Protein AF-A0A948QUR1-F1 (afdb_monomer)

Nearest PDB structures (foldseek):
  4aju-assembly1_B  TM=6.251E-01  e=1.048E+00  Homo sapiens
  4afx-assembly1_B  TM=6.335E-01  e=1.446E+00  Homo sapiens
  5om6-assembly2_D  TM=6.032E-01  e=1.271E+00  Homo sapiens
  5om2-assembly1_B  TM=6.284E-01  e=1.542E+00  Homo sapiens
  6kga-assembly1_B  TM=5.912E-01  e=8.243E+00  Dromaius novaehollandiae

Sequence (97 aa):
GVIAVTTIWYNPATKAIVEFDIMFDTDWTWGDATIDTAKMDLQNIATHEFGHGVGLADVYDSACSAVTMYGYSDYGETQKKTLETPDITGLQKLYGN

pLDDT: mean 97.39, std 2.18, range [79.94, 98.81]

Secondary structure (DSSP, 8-state):
---EEEEEEE-TTT--EEEEEEEE-TTS-EE-TTT-TTSEEHHHHHHHHHHHHTTPPPB--GGGTTSTTBS---TT--GGGS--HHHHHHHHHHH--

Radius of gyration: 13.93 Å; Cα contacts (8 Å, |Δi|>4): 170; chains: 1; bounding box: 35×29×36 Å

Solvent-accessible surface area (backbone atoms only — not comparable to full-atom values): 5662 Å² total; per-residue (Å²): 136,76,65,61,51,55,50,74,43,58,43,86,89,81,66,44,72,78,48,61,50,78,47,72,47,79,92,56,55,71,41,57,19,91,81,39,46,87,10,38,17,50,58,22,52,49,47,26,39,50,38,42,59,73,72,48,70,73,42,83,57,75,92,42,66,60,34,26,43,29,76,71,86,56,63,36,45,58,61,23,63,46,82,32,72,70,50,51,53,52,49,35,72,75,76,50,132

Structure (mmCIF, N/CA/C/O backbone):
data_AF-A0A948QUR1-F1
#
_entry.id   AF-A0A948QUR1-F1
#
loop_
_atom_site.group_PDB
_atom_site.id
_atom_site.type_symbol
_atom_site.label_atom_id
_atom_site.label_alt_id
_atom_site.label_comp_id
_atom_site.label_asym_id
_atom_site.label_entity_id
_atom_site.label_seq_id
_atom_site.pdbx_PDB_ins_code
_atom_site.Cartn_x
_atom_site.Cartn_y
_atom_site.Cartn_z
_atom_site.occupancy
_atom_site.B_iso_or_equiv
_atom_site.auth_seq_id
_atom_site.auth_comp_id
_atom_site.auth_asym_id
_atom_site.auth_atom_id
_atom_site.pdbx_PDB_model_num
ATOM 1 N N . GLY A 1 1 ? -6.544 -3.779 -14.219 1.00 92.12 1 GLY A N 1
ATOM 2 C CA . GLY A 1 1 ? -6.908 -4.944 -13.392 1.00 92.12 1 GLY A CA 1
ATOM 3 C C . GLY A 1 1 ? -6.871 -4.533 -11.939 1.00 92.12 1 GLY A C 1
ATOM 4 O O . GLY A 1 1 ? -6.821 -3.337 -11.682 1.00 92.12 1 GLY A O 1
ATOM 5 N N . VAL A 1 2 ? -6.885 -5.496 -11.024 1.00 97.06 2 VAL A N 1
ATOM 6 C CA . VAL A 1 2 ? -6.602 -5.268 -9.599 1.00 97.06 2 VAL A CA 1
ATOM 7 C C . VAL A 1 2 ? -5.132 -5.622 -9.377 1.00 97.06 2 VAL A C 1
ATOM 9 O O . VAL A 1 2 ? -4.693 -6.642 -9.891 1.00 97.06 2 VAL A O 1
ATOM 12 N N . ILE A 1 3 ? -4.358 -4.763 -8.712 1.00 98.38 3 ILE A N 1
ATOM 13 C CA . ILE A 1 3 ? -2.908 -4.974 -8.525 1.00 98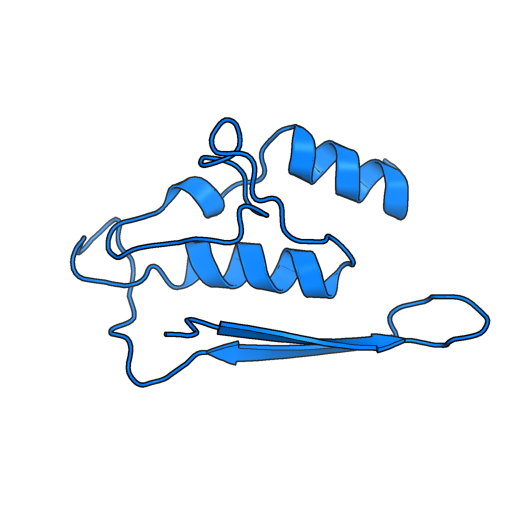.38 3 ILE A CA 1
ATOM 14 C C . ILE A 1 3 ? -2.653 -5.762 -7.233 1.00 98.38 3 ILE A C 1
ATOM 16 O O . ILE A 1 3 ? -1.923 -6.754 -7.226 1.00 98.38 3 ILE A O 1
ATOM 20 N N . ALA A 1 4 ? -3.288 -5.333 -6.147 1.00 98.56 4 ALA A N 1
ATOM 21 C CA . ALA A 1 4 ? -3.311 -6.006 -4.862 1.00 98.56 4 ALA A CA 1
ATOM 22 C C . ALA A 1 4 ? -4.629 -5.681 -4.136 1.00 98.56 4 ALA A C 1
ATOM 24 O O . ALA A 1 4 ? -5.408 -4.850 -4.607 1.00 98.56 4 ALA A O 1
ATOM 25 N N . VAL A 1 5 ? -4.917 -6.412 -3.058 1.00 98.31 5 VAL A N 1
ATOM 26 C CA . VAL A 1 5 ? -6.079 -6.185 -2.188 1.00 98.31 5 VAL A CA 1
ATOM 27 C C . VAL A 1 5 ? -5.711 -6.489 -0.745 1.00 98.31 5 VAL A C 1
ATOM 29 O O . VAL A 1 5 ? -5.208 -7.579 -0.455 1.00 98.31 5 VAL A O 1
ATOM 32 N N . THR A 1 6 ? -6.098 -5.596 0.160 1.00 98.69 6 THR A N 1
ATOM 33 C CA . THR A 1 6 ? -6.176 -5.876 1.596 1.00 98.69 6 THR A CA 1
ATOM 34 C C . THR A 1 6 ? -7.580 -6.282 2.033 1.00 98.69 6 THR A C 1
ATOM 36 O O . THR A 1 6 ? -8.559 -5.571 1.810 1.00 98.69 6 THR A O 1
ATOM 39 N N . THR A 1 7 ? -7.682 -7.411 2.736 1.00 98.44 7 THR A N 1
ATOM 40 C CA . THR A 1 7 ? -8.894 -7.812 3.465 1.00 98.44 7 THR A CA 1
ATOM 41 C C . THR A 1 7 ? -8.672 -7.612 4.956 1.00 98.44 7 THR A C 1
ATOM 43 O O . THR A 1 7 ? -7.643 -8.028 5.477 1.00 98.44 7 THR A O 1
ATOM 46 N N . ILE A 1 8 ? -9.633 -6.994 5.649 1.00 98.19 8 ILE A N 1
ATOM 47 C CA . ILE A 1 8 ? -9.571 -6.773 7.099 1.00 98.19 8 ILE A CA 1
ATOM 48 C C . ILE A 1 8 ? -10.667 -7.550 7.827 1.00 98.19 8 ILE A C 1
ATOM 50 O O . ILE A 1 8 ? -11.813 -7.621 7.374 1.00 98.19 8 ILE A O 1
ATOM 54 N N . TRP A 1 9 ? -10.339 -8.042 9.018 1.00 98.44 9 TRP A N 1
ATOM 55 C CA . TRP A 1 9 ? -11.300 -8.561 9.984 1.00 98.44 9 TRP A CA 1
ATOM 56 C C . TRP A 1 9 ? -11.278 -7.674 11.220 1.00 98.44 9 TRP A C 1
ATOM 58 O O . TRP A 1 9 ? -10.224 -7.319 11.748 1.00 98.44 9 TRP A O 1
ATOM 68 N N . TYR A 1 10 ? -12.461 -7.295 11.695 1.00 97.50 10 TYR A N 1
ATOM 69 C CA . TYR A 1 10 ? -12.597 -6.374 12.816 1.00 97.50 10 TYR A CA 1
ATOM 70 C C . TYR A 1 10 ? -13.744 -6.781 13.734 1.00 97.50 10 TYR A C 1
ATOM 72 O O . TYR A 1 10 ? -14.733 -7.382 13.311 1.00 97.50 10 TYR A O 1
ATOM 80 N N . ASN A 1 11 ? -13.631 -6.418 15.009 1.00 97.88 11 ASN A N 1
ATOM 81 C CA . ASN A 1 11 ? -14.714 -6.572 15.967 1.00 97.88 11 ASN A CA 1
ATOM 82 C C . ASN A 1 11 ? -15.796 -5.507 15.691 1.00 97.88 11 ASN A C 1
ATOM 84 O O . ASN A 1 11 ? -15.528 -4.313 15.857 1.00 97.88 11 ASN A O 1
ATOM 88 N N . PRO A 1 12 ? -17.040 -5.877 15.332 1.00 96.06 12 PRO A N 1
ATOM 89 C CA . PRO A 1 12 ? -18.053 -4.891 14.960 1.00 96.06 12 PRO A CA 1
ATOM 90 C C . PRO A 1 12 ? -18.503 -3.975 16.103 1.00 96.06 12 PRO A C 1
ATOM 92 O O . PRO A 1 12 ? -18.986 -2.875 15.821 1.00 96.06 12 PRO A O 1
ATOM 95 N N . ALA A 1 13 ? -18.357 -4.406 17.361 1.00 97.75 13 ALA A N 1
ATOM 96 C CA . ALA A 1 13 ? -18.747 -3.639 18.541 1.00 97.75 13 ALA A CA 1
ATOM 97 C C . ALA A 1 13 ? -17.689 -2.595 18.923 1.00 97.75 13 ALA A C 1
ATOM 99 O O . ALA A 1 13 ? -18.041 -1.452 19.200 1.00 97.75 13 ALA A O 1
ATOM 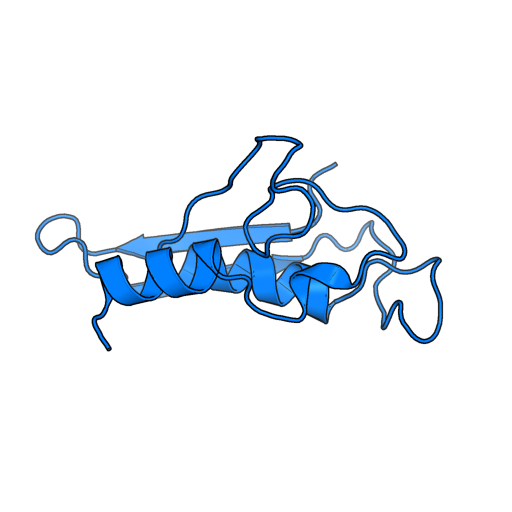100 N N . THR A 1 14 ? -16.404 -2.964 18.906 1.00 96.44 14 THR A N 1
ATOM 101 C CA . THR A 1 14 ? -15.304 -2.059 19.295 1.00 96.44 14 THR A CA 1
ATOM 102 C C . THR A 1 14 ? -14.662 -1.332 18.118 1.00 96.44 14 THR A C 1
ATOM 104 O O . THR A 1 14 ? -13.915 -0.385 18.332 1.00 96.44 14 THR A O 1
ATOM 107 N N . LYS A 1 15 ? -14.935 -1.775 16.884 1.00 93.81 15 LYS A N 1
ATOM 108 C CA . LYS A 1 15 ? -14.279 -1.335 15.638 1.00 93.81 15 LYS A CA 1
ATOM 109 C C . LYS A 1 15 ? -12.776 -1.621 15.573 1.00 93.81 15 LYS A C 1
ATOM 111 O O . LYS A 1 15 ? -12.118 -1.162 14.649 1.00 93.81 15 LYS A O 1
ATOM 116 N N . ALA A 1 16 ? -12.239 -2.407 16.505 1.00 95.94 16 ALA A N 1
ATOM 117 C CA . ALA A 1 16 ? -10.840 -2.806 16.477 1.00 95.94 16 ALA A CA 1
ATOM 118 C C . ALA A 1 16 ? -10.590 -3.792 15.329 1.00 95.94 16 ALA A C 1
ATOM 120 O O . ALA A 1 16 ? -11.255 -4.829 15.263 1.00 95.94 16 ALA A O 1
ATOM 121 N N . ILE A 1 17 ? -9.627 -3.473 14.464 1.00 97.56 17 ILE A N 1
ATOM 122 C CA . ILE A 1 17 ? -9.057 -4.417 13.498 1.00 97.56 17 ILE A CA 1
ATOM 123 C C . ILE A 1 17 ? -8.293 -5.478 14.295 1.00 97.56 17 ILE A C 1
ATOM 125 O O . ILE A 1 17 ? -7.512 -5.138 15.183 1.00 97.56 17 ILE A O 1
ATOM 129 N N . VAL A 1 18 ? -8.565 -6.752 14.022 1.00 97.81 18 VAL A N 1
ATOM 130 C CA . VAL A 1 18 ? -7.934 -7.889 14.715 1.00 97.81 18 VAL A CA 1
ATOM 131 C C . VAL A 1 18 ? -6.965 -8.650 13.818 1.00 97.81 18 VAL A C 1
ATOM 133 O O . VAL A 1 18 ? -6.070 -9.315 14.330 1.00 97.81 18 VAL A O 1
ATOM 136 N N . GLU A 1 19 ? -7.137 -8.537 12.503 1.00 97.94 19 GLU A N 1
ATOM 137 C CA . GLU A 1 19 ? -6.363 -9.245 11.488 1.00 97.94 19 GLU A CA 1
ATOM 138 C C . GLU A 1 19 ? -6.534 -8.546 10.135 1.00 97.94 19 GLU A C 1
ATOM 140 O O . GLU A 1 19 ? -7.584 -7.948 9.867 1.00 97.94 19 GLU A O 1
ATOM 145 N N . PHE A 1 20 ? -5.516 -8.638 9.283 1.00 98.44 20 PHE A N 1
ATOM 146 C CA . PHE A 1 20 ? -5.624 -8.309 7.870 1.00 98.44 20 PHE A CA 1
ATOM 147 C C . PHE A 1 20 ? -4.697 -9.201 7.043 1.00 98.44 20 PHE A C 1
ATOM 149 O O . PHE A 1 20 ? -3.621 -9.575 7.507 1.00 98.44 20 PHE A O 1
ATOM 156 N N . ASP A 1 21 ? -5.107 -9.461 5.807 1.00 98.69 21 ASP A N 1
ATOM 157 C CA . ASP A 1 21 ? -4.332 -10.175 4.796 1.00 98.69 21 ASP A CA 1
ATOM 158 C C . ASP A 1 21 ? -4.144 -9.276 3.578 1.00 98.69 21 ASP A C 1
ATOM 160 O O . ASP A 1 21 ? -5.063 -8.550 3.195 1.00 98.69 21 ASP A O 1
ATOM 164 N N . ILE A 1 22 ? -2.971 -9.367 2.948 1.00 98.69 22 ILE A N 1
ATOM 165 C CA . ILE A 1 22 ? -2.653 -8.680 1.693 1.00 98.69 22 ILE A CA 1
ATOM 166 C C . ILE A 1 22 ? -2.404 -9.732 0.616 1.00 98.69 22 ILE A C 1
ATOM 168 O O . ILE A 1 22 ? -1.563 -10.618 0.784 1.00 98.69 22 ILE A O 1
ATOM 172 N N . MET A 1 23 ? -3.110 -9.615 -0.506 1.00 98.50 23 MET A N 1
ATOM 173 C CA . MET A 1 23 ? -2.929 -10.470 -1.675 1.00 98.50 23 MET A CA 1
ATOM 174 C C . MET A 1 23 ? -2.419 -9.646 -2.855 1.00 98.50 23 MET A C 1
ATOM 176 O O . MET A 1 23 ? -3.024 -8.641 -3.214 1.00 98.50 23 MET A O 1
ATOM 180 N N . PHE A 1 24 ? -1.337 -10.108 -3.480 1.00 98.62 24 PHE A N 1
ATOM 181 C CA . PHE A 1 24 ? -0.746 -9.502 -4.673 1.00 98.62 24 PHE A CA 1
ATOM 182 C C . PHE A 1 24 ? -1.101 -10.334 -5.904 1.00 98.62 24 PHE A C 1
ATOM 184 O O . PHE A 1 24 ? -0.949 -11.558 -5.887 1.00 98.62 24 PHE A O 1
ATOM 191 N N . ASP A 1 25 ? -1.563 -9.683 -6.969 1.00 98.44 25 ASP A N 1
ATOM 192 C CA . ASP A 1 25 ? -1.909 -10.359 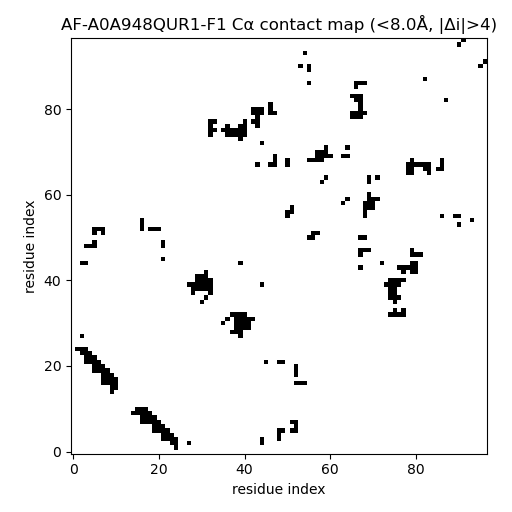-8.217 1.00 98.44 25 ASP A CA 1
ATOM 193 C C . ASP A 1 25 ? -0.634 -10.767 -8.983 1.00 98.44 25 ASP A C 1
ATOM 195 O O . ASP A 1 25 ? 0.262 -9.960 -9.250 1.00 98.44 25 ASP A O 1
ATOM 199 N N . THR A 1 26 ? -0.536 -12.054 -9.320 1.00 97.69 26 THR A N 1
ATOM 200 C CA . THR A 1 26 ? 0.621 -12.656 -9.994 1.00 97.69 26 THR A CA 1
ATOM 201 C C . THR A 1 26 ? 0.679 -12.380 -11.494 1.00 97.69 26 THR A C 1
ATOM 203 O O . THR A 1 26 ? 1.701 -12.681 -12.110 1.00 97.69 26 THR A O 1
ATOM 206 N N . ASP A 1 27 ? -0.374 -11.811 -12.084 1.00 97.94 27 ASP A N 1
ATOM 207 C CA . ASP A 1 27 ? -0.379 -11.405 -13.495 1.00 97.94 27 ASP A CA 1
ATOM 208 C C . ASP A 1 27 ? 0.502 -10.165 -13.743 1.00 97.94 27 ASP A C 1
ATOM 210 O O . ASP A 1 27 ? 0.913 -9.893 -14.875 1.00 97.94 27 ASP A O 1
ATOM 214 N N . TRP A 1 28 ? 0.850 -9.425 -12.684 1.00 97.94 28 TRP A N 1
ATOM 215 C CA . TRP A 1 28 ? 1.753 -8.279 -12.754 1.00 97.94 28 TRP A CA 1
ATOM 216 C C . TRP A 1 28 ? 3.213 -8.692 -12.588 1.00 97.94 28 TRP A C 1
ATOM 218 O O . TRP A 1 28 ? 3.566 -9.664 -11.922 1.00 97.94 28 TRP A O 1
ATOM 228 N N . THR A 1 29 ? 4.106 -7.903 -13.185 1.00 98.12 29 THR A N 1
ATOM 229 C CA . THR A 1 29 ? 5.548 -8.123 -13.047 1.00 98.12 29 THR A CA 1
ATOM 230 C C . THR A 1 29 ? 6.087 -7.278 -11.906 1.00 98.12 29 THR A C 1
ATOM 232 O O . THR A 1 29 ? 6.196 -6.062 -12.033 1.00 98.12 29 THR A O 1
ATOM 235 N N . TRP A 1 30 ? 6.453 -7.934 -10.814 1.00 98.56 30 TRP A N 1
ATOM 236 C CA . TRP A 1 30 ? 6.895 -7.294 -9.578 1.00 98.56 30 TRP A CA 1
ATOM 237 C C . TRP A 1 30 ? 8.405 -7.051 -9.534 1.00 98.56 30 TRP A C 1
ATOM 239 O O . TRP A 1 30 ? 9.188 -7.786 -10.145 1.00 98.56 30 TRP A O 1
ATOM 249 N N . GLY A 1 31 ? 8.824 -6.036 -8.782 1.00 98.38 31 GLY A N 1
ATOM 250 C CA . GLY A 1 31 ? 10.233 -5.749 -8.530 1.00 98.38 31 GLY A CA 1
ATOM 251 C C . GLY A 1 31 ? 10.445 -4.467 -7.734 1.00 98.38 31 GLY A C 1
ATOM 252 O O . GLY A 1 31 ? 9.540 -3.989 -7.055 1.00 98.38 31 GLY A O 1
ATOM 253 N N . ASP A 1 32 ? 11.657 -3.926 -7.830 1.00 98.50 32 ASP A N 1
ATOM 254 C CA . ASP A 1 32 ? 11.992 -2.580 -7.367 1.00 98.50 32 ASP A CA 1
ATOM 255 C C . ASP A 1 32 ? 12.036 -1.648 -8.581 1.00 98.50 32 ASP A C 1
ATOM 257 O O . ASP A 1 32 ? 12.927 -1.758 -9.431 1.00 98.50 32 ASP A O 1
ATOM 261 N N . ALA A 1 33 ? 11.073 -0.733 -8.668 1.00 98.44 33 ALA A N 1
ATOM 262 C CA . ALA A 1 33 ? 10.963 0.175 -9.801 1.00 98.44 33 ALA A CA 1
ATOM 263 C C . ALA A 1 33 ? 12.040 1.267 -9.818 1.00 98.44 33 ALA A C 1
ATOM 265 O O . ALA A 1 33 ? 12.204 1.945 -10.831 1.00 98.44 33 ALA A O 1
ATOM 266 N N . THR A 1 34 ? 12.818 1.421 -8.739 1.00 98.12 34 THR A N 1
ATOM 267 C CA . THR A 1 34 ? 14.016 2.277 -8.764 1.00 98.12 34 THR A CA 1
ATOM 268 C C . THR A 1 34 ? 15.145 1.656 -9.587 1.00 98.12 34 THR A C 1
ATOM 270 O O . THR A 1 34 ? 16.016 2.379 -10.072 1.00 98.12 34 THR A O 1
ATOM 273 N N . ILE A 1 35 ? 15.118 0.330 -9.769 1.00 98.44 35 ILE A N 1
ATOM 274 C CA . ILE A 1 35 ? 16.079 -0.428 -10.577 1.00 98.44 35 ILE A CA 1
ATOM 275 C C . ILE A 1 35 ? 15.541 -0.633 -11.998 1.00 98.44 35 ILE A C 1
ATOM 277 O O . ILE A 1 35 ? 16.284 -0.459 -12.962 1.00 98.44 35 ILE A O 1
ATOM 281 N N . ASP A 1 36 ? 14.266 -1.006 -12.132 1.00 98.38 36 ASP A N 1
ATOM 282 C CA . ASP A 1 36 ? 13.621 -1.270 -13.421 1.00 98.38 36 ASP A CA 1
ATOM 283 C C . ASP A 1 36 ? 12.194 -0.712 -13.441 1.00 98.38 36 ASP A C 1
ATOM 285 O O . ASP A 1 36 ? 11.275 -1.273 -12.844 1.00 98.38 36 ASP A O 1
ATOM 289 N N . THR A 1 37 ? 11.992 0.381 -14.174 1.00 98.25 37 THR A N 1
ATOM 290 C CA . THR A 1 37 ? 10.695 1.062 -14.264 1.00 98.25 37 THR A CA 1
ATOM 291 C C . THR A 1 37 ? 9.624 0.253 -15.000 1.00 98.25 37 THR A C 1
ATOM 293 O O . THR A 1 37 ? 8.459 0.632 -14.972 1.00 98.25 37 THR A O 1
ATOM 296 N N . ALA A 1 38 ? 9.968 -0.880 -15.622 1.00 98.25 38 ALA A N 1
ATOM 297 C CA . ALA A 1 38 ? 8.998 -1.817 -16.189 1.00 98.25 38 ALA A CA 1
ATOM 298 C C . ALA A 1 38 ? 8.381 -2.763 -15.135 1.00 98.25 38 ALA A C 1
ATOM 300 O O . ALA A 1 38 ? 7.728 -3.747 -15.493 1.00 98.25 38 ALA A O 1
ATOM 301 N N . LYS A 1 39 ? 8.604 -2.511 -13.837 1.00 98.50 39 LYS A N 1
ATOM 302 C CA . LYS A 1 39 ? 8.078 -3.306 -12.718 1.00 98.50 39 LYS A CA 1
ATOM 303 C C . LYS A 1 39 ? 7.009 -2.553 -11.932 1.00 98.50 39 LYS A C 1
ATOM 305 O O . LYS A 1 39 ? 7.095 -1.339 -11.755 1.00 98.50 39 LYS A O 1
ATOM 310 N N . MET A 1 40 ? 6.014 -3.298 -11.453 1.00 98.69 40 MET A N 1
ATOM 311 C CA . MET A 1 40 ? 5.189 -2.867 -10.332 1.00 98.69 40 MET A CA 1
ATOM 312 C C . MET A 1 40 ? 6.076 -2.893 -9.098 1.00 98.69 40 MET A C 1
ATOM 314 O O . MET A 1 40 ? 6.635 -3.939 -8.744 1.00 98.69 40 MET A O 1
ATOM 318 N N . ASP A 1 41 ? 6.251 -1.733 -8.481 1.00 98.75 41 ASP A N 1
ATOM 319 C CA . ASP A 1 41 ? 7.107 -1.625 -7.317 1.00 98.75 41 ASP A CA 1
ATOM 320 C C . ASP A 1 41 ? 6.440 -2.271 -6.103 1.00 98.75 41 ASP A C 1
ATOM 322 O O . ASP A 1 41 ? 5.391 -1.823 -5.631 1.00 98.75 41 ASP A O 1
ATOM 326 N N . LEU A 1 42 ? 7.054 -3.339 -5.593 1.00 98.69 42 LEU A N 1
ATOM 327 C CA . LEU A 1 42 ? 6.471 -4.120 -4.508 1.00 98.69 42 LEU A CA 1
ATOM 328 C C . LEU A 1 42 ? 6.300 -3.285 -3.235 1.00 98.69 42 LEU A C 1
ATOM 330 O O . LEU A 1 42 ? 5.287 -3.422 -2.560 1.00 98.69 42 LEU A O 1
ATOM 334 N N . GLN A 1 43 ? 7.263 -2.419 -2.908 1.00 98.62 43 GLN A N 1
ATOM 335 C CA . GLN A 1 43 ? 7.184 -1.596 -1.703 1.00 98.62 43 GLN A CA 1
ATOM 336 C C . GLN A 1 43 ? 6.093 -0.531 -1.840 1.00 98.62 43 GLN A C 1
ATOM 338 O O . GLN A 1 43 ? 5.291 -0.383 -0.930 1.00 98.62 43 GLN A O 1
ATOM 343 N N . ASN A 1 44 ? 6.028 0.169 -2.972 1.00 98.69 44 ASN A N 1
ATOM 344 C CA . ASN A 1 44 ? 5.017 1.182 -3.266 1.00 98.69 44 ASN A CA 1
ATOM 345 C C . ASN A 1 44 ? 3.597 0.624 -3.089 1.00 98.69 44 ASN A C 1
ATOM 347 O O . ASN A 1 44 ? 2.783 1.225 -2.393 1.00 98.69 44 ASN A O 1
ATOM 351 N N . ILE A 1 45 ? 3.316 -0.545 -3.678 1.00 98.81 45 ILE A N 1
ATOM 352 C CA . ILE A 1 45 ? 2.000 -1.180 -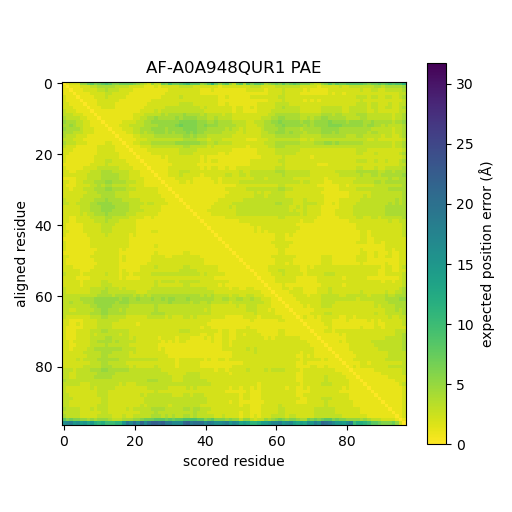3.552 1.00 98.81 45 ILE A CA 1
ATOM 353 C C . ILE A 1 45 ? 1.791 -1.737 -2.143 1.00 98.81 45 ILE A C 1
ATOM 355 O O . ILE A 1 45 ? 0.758 -1.480 -1.539 1.00 98.81 45 ILE A O 1
ATOM 359 N N . ALA A 1 46 ? 2.766 -2.444 -1.566 1.00 98.75 46 ALA A N 1
ATOM 360 C CA . ALA A 1 46 ? 2.610 -2.998 -0.223 1.00 98.75 46 ALA A CA 1
ATOM 361 C C . ALA A 1 46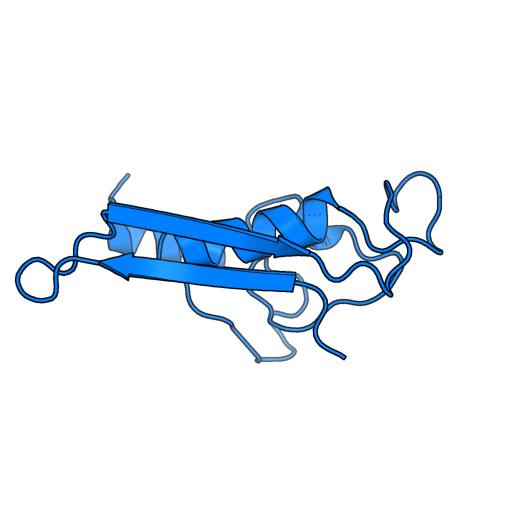 ? 2.355 -1.908 0.829 1.00 98.75 46 ALA A C 1
ATOM 363 O O . ALA A 1 46 ? 1.536 -2.109 1.719 1.00 98.75 46 ALA A O 1
ATOM 364 N N . THR A 1 47 ? 3.015 -0.749 0.738 1.00 98.69 47 THR A N 1
ATOM 365 C CA . THR A 1 47 ? 2.798 0.372 1.662 1.00 98.69 47 THR A CA 1
ATOM 366 C C . THR A 1 47 ? 1.373 0.928 1.559 1.00 98.69 47 THR A C 1
ATOM 368 O O . THR A 1 47 ? 0.770 1.203 2.597 1.00 98.69 47 THR A O 1
ATOM 371 N N . HIS A 1 48 ? 0.804 1.010 0.351 1.00 98.75 48 HIS A N 1
ATOM 372 C CA . HIS A 1 48 ? -0.612 1.333 0.141 1.00 98.75 48 HIS A CA 1
ATOM 373 C C . HIS A 1 48 ? -1.536 0.304 0.812 1.00 98.75 48 HIS A C 1
ATOM 375 O O . HIS A 1 48 ? -2.367 0.656 1.650 1.00 98.75 48 HIS A O 1
ATOM 381 N N . GLU A 1 49 ? -1.321 -0.981 0.532 1.00 98.81 49 GLU A N 1
ATOM 382 C CA . GLU A 1 49 ? -2.141 -2.065 1.078 1.00 98.81 49 GLU A CA 1
ATOM 383 C C . GLU A 1 49 ? -2.053 -2.158 2.613 1.00 98.81 49 GLU A C 1
ATOM 385 O O . GLU A 1 49 ? -3.062 -2.370 3.293 1.00 98.81 49 GLU A O 1
ATOM 390 N N . PHE A 1 50 ? -0.873 -1.925 3.198 1.00 98.44 50 PHE A N 1
ATOM 391 C CA . PHE A 1 50 ? -0.715 -1.825 4.652 1.00 98.44 50 PHE A CA 1
ATOM 392 C C . PHE A 1 50 ? -1.527 -0.675 5.247 1.00 98.44 50 PHE A C 1
ATOM 394 O O . PHE A 1 50 ? -2.033 -0.816 6.360 1.00 98.44 50 PHE A O 1
ATOM 401 N N . GLY A 1 51 ? -1.695 0.430 4.516 1.00 98.44 51 GLY A N 1
ATOM 402 C CA . GLY A 1 51 ? -2.563 1.533 4.911 1.00 98.44 51 GLY A CA 1
ATOM 403 C C . GLY A 1 51 ? -4.005 1.081 5.157 1.00 98.44 51 GLY A C 1
ATOM 404 O O . GLY A 1 51 ? -4.586 1.419 6.190 1.00 98.44 51 GLY A O 1
ATOM 405 N N . HIS A 1 52 ? -4.555 0.227 4.289 1.00 98.50 52 HIS A N 1
ATOM 406 C CA . HIS A 1 52 ? -5.852 -0.417 4.528 1.00 98.50 52 HIS A CA 1
ATOM 407 C C . HIS A 1 52 ? -5.844 -1.339 5.747 1.00 98.50 52 HIS A C 1
ATOM 409 O O . HIS A 1 52 ? -6.799 -1.338 6.526 1.00 98.50 52 HIS A O 1
ATOM 415 N N . GLY A 1 53 ? -4.755 -2.087 5.950 1.00 98.00 53 GLY A N 1
ATOM 416 C CA . GLY A 1 53 ? -4.582 -2.976 7.104 1.00 98.00 53 GLY A CA 1
ATOM 417 C C . GLY A 1 53 ? -4.643 -2.241 8.447 1.00 98.00 53 GLY A C 1
ATOM 418 O O . GLY A 1 53 ? -5.046 -2.816 9.457 1.00 98.00 53 GLY A O 1
ATOM 419 N N . VAL A 1 54 ? -4.321 -0.944 8.447 1.00 97.19 54 VAL A N 1
ATOM 420 C CA . VAL A 1 54 ? -4.431 -0.040 9.603 1.00 97.19 54 VAL A CA 1
ATOM 421 C C . VAL A 1 54 ? -5.612 0.936 9.489 1.00 97.19 54 VAL A C 1
ATOM 423 O O . VAL A 1 54 ? -5.668 1.954 10.172 1.00 97.19 54 VAL A O 1
ATOM 426 N N . GLY A 1 55 ? -6.594 0.628 8.642 1.00 97.25 55 GLY A N 1
ATOM 427 C CA . GLY A 1 55 ? -7.885 1.314 8.610 1.00 97.25 55 GLY A CA 1
ATOM 428 C C . GLY A 1 55 ? -7.941 2.612 7.804 1.00 97.25 55 GLY A C 1
ATOM 429 O O . GLY A 1 55 ? -8.936 3.334 7.913 1.00 97.25 55 GLY A O 1
ATOM 430 N N . LEU A 1 56 ? -6.929 2.923 6.990 1.00 98.00 56 LEU A N 1
ATOM 431 C CA . LEU A 1 56 ? -7.026 4.008 6.014 1.00 98.00 56 LEU A CA 1
ATOM 432 C C . LEU A 1 56 ? -7.833 3.563 4.787 1.00 98.00 56 LEU A C 1
ATOM 434 O O . LEU A 1 56 ? -7.732 2.427 4.326 1.00 98.00 56 LEU A O 1
ATOM 438 N N . ALA A 1 57 ? -8.636 4.473 4.244 1.00 97.19 57 ALA A N 1
ATOM 439 C CA . ALA A 1 57 ? -9.374 4.260 3.004 1.00 97.19 57 ALA A CA 1
ATOM 440 C C . ALA A 1 57 ? -8.620 4.860 1.814 1.00 97.19 57 ALA A C 1
ATOM 442 O O . ALA A 1 57 ? -7.811 5.773 1.992 1.00 97.19 57 ALA A O 1
ATOM 443 N N . ASP A 1 58 ? -8.950 4.389 0.614 1.00 97.88 58 ASP A N 1
ATOM 444 C CA . ASP A 1 58 ? -8.476 4.999 -0.623 1.00 97.88 58 ASP A CA 1
ATOM 445 C C . ASP A 1 58 ? -8.849 6.476 -0.731 1.00 97.88 58 ASP A C 1
ATOM 447 O O . ASP A 1 58 ? -9.929 6.915 -0.315 1.00 97.88 58 ASP A O 1
ATOM 451 N N . VAL A 1 59 ? -7.989 7.217 -1.421 1.00 97.12 59 VAL A N 1
ATOM 452 C CA . VAL A 1 59 ? -8.286 8.539 -1.959 1.00 97.12 59 VAL A CA 1
ATOM 453 C C . VAL A 1 59 ? -8.199 8.518 -3.482 1.00 97.12 59 VAL A C 1
ATOM 455 O O . VAL A 1 59 ? -7.355 7.851 -4.072 1.00 97.12 59 VAL A O 1
ATOM 458 N N . TYR A 1 60 ? -9.081 9.275 -4.131 1.00 96.81 60 TYR A N 1
ATOM 459 C CA . TYR A 1 60 ? -9.208 9.289 -5.595 1.00 96.81 60 TYR A CA 1
ATOM 460 C C . TYR A 1 60 ? -9.162 10.698 -6.194 1.00 96.81 60 TYR A C 1
ATOM 462 O O . TYR A 1 60 ? -9.362 10.871 -7.395 1.00 96.81 60 TYR A O 1
ATOM 470 N N . ASP A 1 61 ? -8.892 11.721 -5.378 1.00 96.62 61 ASP A N 1
ATOM 471 C CA . ASP A 1 61 ? -8.636 13.060 -5.900 1.00 96.62 61 ASP A CA 1
ATOM 472 C C . ASP A 1 61 ? -7.288 13.065 -6.629 1.00 96.62 61 ASP A C 1
ATOM 474 O O . ASP A 1 61 ? -6.256 12.726 -6.053 1.00 96.62 61 ASP A O 1
ATOM 478 N N . SER A 1 62 ? -7.293 13.472 -7.897 1.00 94.50 62 SER A N 1
ATOM 479 C CA . SER A 1 62 ? -6.088 13.596 -8.723 1.00 94.50 62 SER A CA 1
ATOM 480 C C . SER A 1 62 ? -4.997 14.481 -8.100 1.00 94.50 62 SER A C 1
ATOM 482 O O . SER A 1 62 ? -3.808 14.234 -8.320 1.00 94.50 62 SER A O 1
ATOM 484 N N . ALA A 1 63 ? -5.375 15.470 -7.279 1.00 95.62 63 ALA A N 1
ATOM 485 C CA . ALA A 1 63 ? -4.433 16.310 -6.540 1.00 95.62 63 ALA A CA 1
ATOM 486 C C . ALA A 1 63 ? -3.658 15.527 -5.463 1.00 95.62 63 ALA A C 1
ATOM 488 O O . ALA A 1 63 ? -2.597 15.965 -5.025 1.00 95.62 63 ALA A O 1
ATOM 489 N N . CYS A 1 64 ? -4.161 14.357 -5.064 1.00 95.69 64 CYS A N 1
ATOM 490 C CA . CYS A 1 64 ? -3.538 13.448 -4.111 1.00 95.69 64 CYS A CA 1
ATOM 491 C C . CYS A 1 64 ? -2.784 12.295 -4.788 1.00 95.69 64 CYS A C 1
ATOM 493 O O . CYS A 1 64 ? -2.389 11.367 -4.100 1.00 95.69 64 CYS A O 1
ATOM 495 N N . SER A 1 65 ? -2.538 12.333 -6.100 1.00 95.94 65 SER A N 1
ATOM 496 C CA . SER A 1 65 ? -1.872 11.239 -6.838 1.00 95.94 65 SER A CA 1
ATOM 497 C C . SER A 1 65 ? -0.485 10.826 -6.312 1.00 95.94 65 SER A C 1
ATOM 499 O O . SER A 1 65 ? -0.006 9.732 -6.619 1.00 95.94 65 SER A O 1
ATOM 501 N N . ALA A 1 66 ? 0.154 11.681 -5.511 1.00 95.12 66 ALA A N 1
ATOM 502 C CA . ALA A 1 66 ? 1.427 11.396 -4.858 1.00 95.12 66 ALA A CA 1
ATOM 503 C C . ALA A 1 66 ? 1.303 10.679 -3.498 1.00 95.12 66 ALA A C 1
ATOM 505 O O . ALA A 1 66 ? 2.295 10.135 -3.027 1.00 95.12 66 ALA A O 1
ATOM 506 N N . VAL A 1 67 ? 0.130 10.692 -2.853 1.00 97.81 67 VAL A N 1
ATOM 507 C CA . VAL A 1 67 ? -0.031 10.168 -1.485 1.00 97.81 67 VAL A CA 1
ATOM 508 C C . VAL A 1 67 ? -0.140 8.648 -1.471 1.00 97.81 67 VAL A C 1
ATOM 510 O O . VAL A 1 67 ? -0.565 8.032 -2.454 1.00 97.81 67 VAL A O 1
ATOM 513 N N . THR A 1 68 ? 0.190 8.045 -0.329 1.00 98.38 68 THR A N 1
ATOM 514 C CA . THR A 1 68 ? 0.216 6.586 -0.163 1.00 98.38 68 THR A CA 1
ATOM 515 C C . THR A 1 68 ? -1.138 5.968 -0.465 1.00 98.38 68 THR A C 1
ATOM 517 O O . THR A 1 68 ? -1.220 4.995 -1.204 1.00 98.38 68 THR A O 1
ATOM 520 N N . MET A 1 69 ? -2.220 6.555 0.049 1.00 98.31 69 MET A N 1
ATOM 521 C CA . MET A 1 69 ? -3.563 5.992 -0.111 1.00 98.31 69 MET A CA 1
ATOM 522 C C . MET A 1 69 ? -4.237 6.317 -1.449 1.00 98.31 69 MET A C 1
ATOM 524 O O . MET A 1 69 ? -5.435 6.090 -1.589 1.00 98.31 69 MET A O 1
ATOM 528 N N . TYR A 1 70 ? -3.530 6.867 -2.444 1.00 98.38 70 TYR A N 1
ATOM 529 C CA . TYR A 1 70 ? -4.138 7.076 -3.760 1.00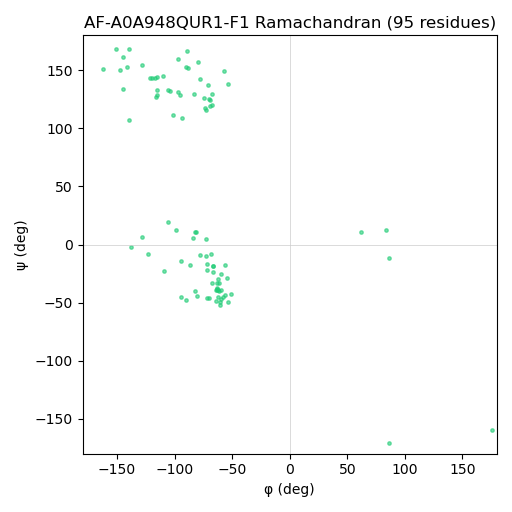 98.38 70 TYR A CA 1
ATOM 530 C C . TYR A 1 70 ? -4.422 5.735 -4.447 1.00 98.38 70 TYR A C 1
ATOM 532 O O . TYR A 1 70 ? -3.494 4.974 -4.710 1.00 98.38 70 TYR A O 1
ATOM 540 N N . GLY A 1 71 ? -5.688 5.458 -4.767 1.00 97.81 71 GLY A N 1
ATOM 541 C CA . GLY A 1 71 ? -6.154 4.121 -5.177 1.00 97.81 71 GLY A CA 1
ATOM 542 C C . GLY A 1 71 ? -5.741 3.655 -6.582 1.00 97.81 71 GLY A C 1
ATOM 543 O O . GLY A 1 71 ? -6.185 2.606 -7.040 1.00 97.81 71 GLY A O 1
ATOM 544 N N . TYR A 1 72 ? -4.918 4.422 -7.302 1.00 97.94 72 TYR A N 1
ATOM 545 C CA . TYR A 1 72 ? -4.380 4.023 -8.606 1.00 97.94 72 TYR A CA 1
ATOM 546 C C . TYR A 1 72 ? -2.860 3.963 -8.571 1.00 97.94 72 TYR A C 1
ATOM 548 O O . TYR A 1 72 ? -2.217 4.820 -7.965 1.00 97.94 72 TYR A O 1
ATOM 556 N N . SER A 1 73 ? -2.285 2.989 -9.275 1.00 97.88 73 SER A N 1
ATOM 557 C CA . SER A 1 73 ? -0.846 2.890 -9.503 1.00 97.88 73 SER A CA 1
ATOM 558 C C . SER A 1 73 ? -0.540 2.330 -10.887 1.00 97.88 73 SER A C 1
ATOM 560 O O . SER A 1 73 ? -1.399 1.696 -11.505 1.00 97.88 73 SER A O 1
ATOM 562 N N . ASP A 1 74 ? 0.688 2.546 -11.347 1.00 97.81 74 ASP A N 1
ATOM 563 C CA . ASP A 1 74 ? 1.200 2.050 -12.621 1.00 97.81 74 ASP A CA 1
ATOM 564 C C . ASP A 1 74 ? 2.655 1.566 -12.477 1.00 97.81 74 ASP A C 1
ATOM 566 O O . ASP A 1 74 ? 3.321 1.807 -11.463 1.00 97.81 74 ASP A O 1
ATOM 570 N N . TYR A 1 75 ? 3.156 0.876 -13.500 1.00 98.38 75 TYR A N 1
ATOM 571 C CA . TYR A 1 75 ? 4.554 0.472 -13.603 1.00 98.38 75 TYR A CA 1
ATOM 572 C C . TYR A 1 75 ? 5.492 1.676 -13.447 1.00 98.38 75 TYR A C 1
ATOM 574 O O . TYR A 1 75 ? 5.257 2.748 -14.007 1.00 98.38 75 TYR A O 1
ATOM 582 N N . GLY A 1 76 ? 6.584 1.498 -12.703 1.00 98.44 76 GLY A N 1
ATOM 583 C CA . GLY A 1 76 ? 7.574 2.557 -12.501 1.00 98.44 76 GLY A CA 1
ATOM 584 C C . GLY A 1 76 ? 7.271 3.509 -11.340 1.00 98.44 76 GLY A C 1
ATOM 585 O O . GLY A 1 76 ? 8.147 4.284 -10.953 1.00 98.44 76 GLY A O 1
ATOM 586 N N . GLU A 1 77 ? 6.067 3.463 -10.765 1.00 98.31 77 GLU A N 1
ATOM 587 C CA . GLU A 1 77 ? 5.702 4.324 -9.642 1.00 98.31 77 GLU A CA 1
ATOM 588 C C . GLU A 1 77 ? 6.422 3.938 -8.347 1.00 98.31 77 GLU A C 1
ATOM 590 O O . GLU A 1 77 ? 6.537 2.767 -7.987 1.00 98.31 77 GLU A O 1
ATOM 595 N N . THR A 1 78 ? 6.896 4.952 -7.622 1.00 98.31 78 THR A N 1
ATOM 596 C CA . THR A 1 78 ? 7.629 4.779 -6.355 1.00 98.31 78 THR A CA 1
ATOM 597 C C . THR A 1 78 ? 7.227 5.783 -5.275 1.00 98.31 78 THR A C 1
ATOM 599 O O . THR A 1 78 ? 7.729 5.703 -4.154 1.00 98.31 78 THR A O 1
ATOM 602 N N . GLN A 1 79 ? 6.321 6.720 -5.577 1.00 97.38 79 GLN A N 1
ATOM 603 C CA . GLN A 1 79 ? 5.935 7.794 -4.658 1.00 97.38 79 GLN A CA 1
ATOM 604 C C . GLN A 1 79 ? 5.294 7.292 -3.351 1.00 97.38 79 GLN A C 1
ATOM 606 O O . GLN A 1 79 ? 5.480 7.906 -2.308 1.00 97.38 79 GLN A O 1
ATOM 611 N N . LYS A 1 80 ? 4.613 6.139 -3.371 1.00 98.12 80 LYS A N 1
ATOM 612 C CA . LYS A 1 80 ? 3.896 5.572 -2.216 1.00 98.12 80 LYS A CA 1
ATOM 613 C C . LYS A 1 80 ? 4.800 4.763 -1.282 1.00 98.12 80 LYS A C 1
ATOM 615 O O . LYS A 1 80 ? 4.317 4.152 -0.338 1.00 98.12 80 LYS A O 1
ATOM 620 N N . LYS A 1 81 ? 6.120 4.742 -1.520 1.00 98.06 81 LYS A N 1
ATOM 621 C CA . LYS A 1 81 ? 7.105 4.134 -0.600 1.00 98.06 81 LYS A CA 1
ATOM 622 C C . LYS A 1 81 ? 7.219 4.887 0.730 1.00 98.06 81 LYS A C 1
ATOM 624 O O . LYS A 1 81 ? 7.767 4.345 1.691 1.00 98.06 81 LYS A O 1
ATOM 629 N N . THR A 1 82 ? 6.756 6.135 0.773 1.00 97.12 82 THR A N 1
ATOM 630 C CA . THR A 1 82 ? 6.817 7.035 1.929 1.00 97.12 82 THR A CA 1
ATOM 631 C C . THR A 1 82 ? 5.444 7.610 2.241 1.00 97.12 82 THR A C 1
ATOM 633 O O . THR A 1 82 ? 4.617 7.745 1.349 1.00 97.12 82 THR A O 1
ATOM 636 N N . LEU A 1 83 ? 5.226 7.987 3.502 1.00 96.94 83 LEU A N 1
ATOM 637 C CA . LEU A 1 83 ? 3.974 8.598 3.940 1.00 96.94 83 LEU A CA 1
ATOM 638 C C . LEU A 1 83 ? 3.959 10.098 3.651 1.00 96.94 83 LEU A C 1
ATOM 640 O O . LEU A 1 83 ? 4.861 10.823 4.077 1.00 96.94 83 LEU A O 1
ATOM 644 N N . GLU A 1 84 ? 2.888 10.566 3.019 1.00 96.44 84 GLU A N 1
ATOM 645 C CA . GLU A 1 84 ? 2.620 11.985 2.837 1.00 96.44 84 GLU A CA 1
ATOM 646 C C . GLU A 1 84 ? 1.814 12.555 4.009 1.00 96.44 84 GLU A C 1
ATOM 648 O O . GLU A 1 84 ? 1.233 11.837 4.828 1.00 96.44 84 GLU A O 1
ATOM 653 N N . THR A 1 85 ? 1.750 13.887 4.098 1.00 96.25 85 THR A N 1
ATOM 654 C CA . THR A 1 85 ? 1.053 14.577 5.204 1.00 96.25 85 THR A CA 1
ATOM 655 C C . THR A 1 85 ? -0.387 14.079 5.427 1.00 96.25 85 THR A C 1
ATOM 657 O O . THR A 1 85 ? -0.760 13.880 6.589 1.00 96.25 85 THR A O 1
ATOM 660 N N . PRO A 1 86 ? -1.211 13.840 4.382 1.00 95.44 86 PR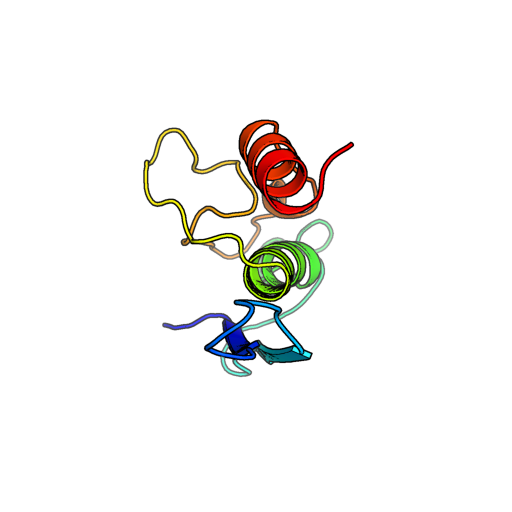O A N 1
ATOM 661 C CA . PRO A 1 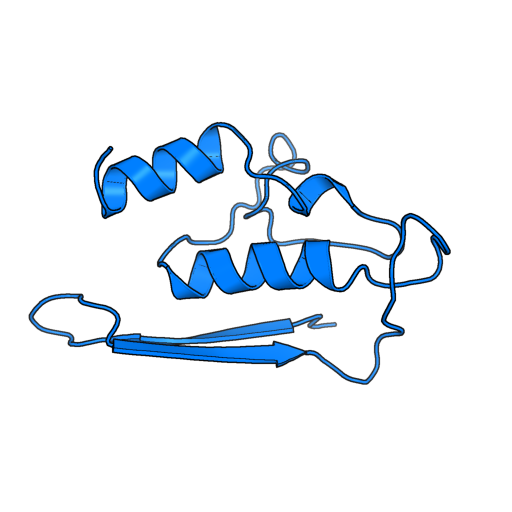86 ? -2.551 13.284 4.569 1.00 95.44 86 PRO A CA 1
ATOM 662 C C . PRO A 1 86 ? -2.551 11.876 5.176 1.00 95.44 86 PRO A C 1
ATOM 664 O O . PRO A 1 86 ? -3.383 11.606 6.042 1.00 95.44 86 PRO A O 1
ATOM 667 N N . ASP A 1 87 ? -1.602 11.017 4.785 1.00 97.44 87 ASP A N 1
ATOM 668 C CA . ASP A 1 87 ? -1.474 9.651 5.309 1.00 97.44 87 ASP A CA 1
ATOM 669 C C . ASP A 1 87 ? -1.144 9.692 6.811 1.00 97.44 87 ASP A C 1
ATOM 671 O O . ASP A 1 87 ? -1.830 9.078 7.630 1.00 97.44 87 ASP A O 1
ATOM 675 N N . ILE A 1 88 ? -0.155 10.511 7.193 1.00 97.25 88 ILE A N 1
ATOM 676 C CA . ILE A 1 88 ? 0.249 10.723 8.594 1.00 97.25 88 ILE A CA 1
ATOM 677 C C . ILE A 1 88 ? -0.922 11.273 9.414 1.00 97.25 88 ILE A C 1
ATOM 679 O O . ILE A 1 88 ? -1.223 10.762 10.492 1.00 97.25 88 ILE A O 1
ATOM 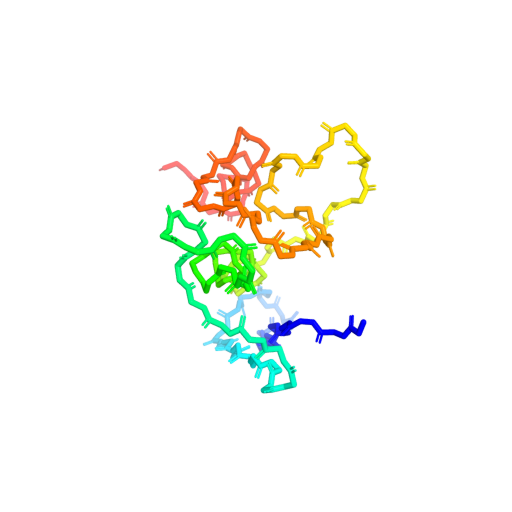683 N N . THR A 1 89 ? -1.617 12.286 8.892 1.00 96.81 89 THR A N 1
ATOM 684 C CA . THR A 1 89 ? -2.770 12.899 9.569 1.00 96.81 89 THR A CA 1
ATOM 685 C C . THR A 1 89 ? -3.897 11.884 9.779 1.00 96.81 89 THR A C 1
ATOM 687 O O . THR A 1 89 ? -4.528 11.867 10.838 1.00 96.81 89 THR A O 1
ATOM 690 N N . GLY A 1 90 ? -4.149 11.019 8.791 1.00 96.38 90 GLY A N 1
ATOM 691 C CA . GLY A 1 90 ? -5.119 9.930 8.891 1.00 96.38 90 GLY A CA 1
ATOM 692 C C . GLY A 1 90 ? -4.770 8.951 10.010 1.00 96.38 90 GLY A C 1
ATOM 693 O O . GLY A 1 90 ? -5.612 8.675 10.867 1.00 96.38 90 GLY A O 1
ATOM 694 N N . LEU A 1 91 ? -3.516 8.495 10.057 1.00 97.12 91 LEU A N 1
ATOM 695 C CA . LEU A 1 91 ? -3.028 7.583 11.096 1.00 97.12 91 LEU A CA 1
ATOM 696 C C . LEU A 1 91 ? -3.107 8.208 12.488 1.00 97.12 91 LEU A C 1
ATOM 698 O O . LEU A 1 91 ? -3.622 7.582 13.412 1.00 97.12 91 LEU A O 1
ATOM 702 N N . GLN A 1 92 ? -2.678 9.461 12.637 1.00 97.81 92 GLN A N 1
ATOM 703 C CA . GLN A 1 92 ? -2.728 10.171 13.917 1.00 97.81 92 GLN A CA 1
ATOM 704 C C . GLN A 1 92 ? -4.162 10.376 14.413 1.00 97.81 92 GLN A C 1
ATOM 706 O O . GLN A 1 92 ? -4.426 10.322 15.613 1.00 97.81 92 GLN A O 1
ATOM 711 N N . LYS A 1 93 ? -5.122 10.560 13.500 1.00 96.56 93 LYS A N 1
ATOM 712 C CA . LYS A 1 93 ? -6.543 10.639 13.854 1.00 96.56 93 LYS A CA 1
ATOM 713 C C . LYS A 1 93 ? -7.096 9.306 14.369 1.00 96.56 93 LYS A C 1
ATOM 715 O O . LYS A 1 93 ? -7.994 9.321 15.209 1.00 96.56 93 LYS A O 1
ATOM 720 N N . LEU A 1 94 ? -6.593 8.181 13.862 1.00 95.31 94 LEU A N 1
ATOM 721 C CA . LEU A 1 94 ? -7.017 6.840 14.273 1.00 95.31 94 LEU A CA 1
ATOM 722 C C . LEU A 1 94 ? -6.322 6.372 15.559 1.00 95.31 94 LEU A C 1
ATOM 724 O O . LEU A 1 94 ? -6.972 5.770 16.413 1.00 95.31 94 LEU A O 1
ATOM 728 N N . TYR A 1 95 ? -5.027 6.658 15.704 1.00 95.62 95 TYR A N 1
ATOM 729 C CA . TYR A 1 95 ? -4.167 6.018 16.706 1.00 95.62 95 TYR A CA 1
ATOM 730 C C . TYR A 1 95 ? -3.465 6.981 17.673 1.00 95.62 95 TYR A C 1
ATOM 732 O O . TYR A 1 95 ? -2.896 6.528 18.663 1.00 95.62 95 TYR A O 1
ATOM 740 N N . GLY A 1 96 ? -3.538 8.293 17.446 1.00 93.88 96 GLY A N 1
ATOM 741 C CA . GLY A 1 96 ? -2.820 9.294 18.238 1.00 93.88 96 GLY A CA 1
ATOM 742 C C . GLY A 1 96 ? -1.389 9.553 17.752 1.00 93.88 96 GLY A C 1
ATOM 743 O O . GLY A 1 96 ? -1.002 9.117 16.669 1.00 93.88 96 GLY A O 1
ATOM 744 N N . ASN A 1 97 ? -0.632 10.306 18.557 1.00 79.94 97 ASN A N 1
ATOM 745 C CA . ASN A 1 97 ? 0.755 10.711 18.286 1.00 79.94 97 ASN A CA 1
ATOM 746 C C . ASN A 1 97 ? 1.759 9.899 19.098 1.00 79.94 97 ASN A C 1
ATOM 748 O O . ASN A 1 97 ? 1.512 9.740 20.316 1.00 79.94 97 ASN A O 1
#

Foldseek 3Di:
DQAKAKDWDADPVVRHTPDIDIGGDPVFAADCLVVPQSHDDPLLVVLLRVLVSLPDAADDPPVCVLASRDRDDDRSDDSNNDHDPVSVVVNCVSPND

Mean predicted aligned error: 2.33 Å

=== Feature glossary ===
Feature key, reading from the visual/contextual features back to the raw sequence:

Rendered structure images. Structure images are PyMOL renders from six orthogonal camera directions. Cartoon representation draws helices as coils and strands as arrows; sticks shows the backbone as bonds; surface shows the solvent-excluded envelope. Rainbow coloring maps sequence position to hue (blue→red, N→C); chain coloring assigns a distinct color per polypeptide.

Contact-map, Ramachandran, and PAE plots. Three diagnostic plots accompany the record. The Cα contact map visualizes the tertiary structure as a 2D adjacency matrix (8 Å cutoff, sequence-local contacts suppressed). The Ramachandran plot shows the distribution of backbone (φ, ψ) torsions, with points in the α and β basins reflecting secondary structure content. The PAE plot shows AlphaFold's inter-residue confidence as a color matrix.

InterPro / GO / CATH / organism. The annotation block draws on four external resources. InterPro: which protein families and domains the sequence belongs to. GO: standardized terms for what the protein does, what process it participates in, and where in the cell it acts. CATH: which structural fold it has in the CATH hierarchy. Organism: the species of origin.

Nearest PDB structures. Structural nearest neighbors (via Foldseek easy-search vs the PDB). Reported per hit: target PDB id, E-value, and alignment TM-score. A TM-score above ~0.5 is the conventional threshold for 'same fold'.

Predicted aligned error. Predicted aligned error is AlphaFold's pairwise confidence. Unlike pLDDT (per-residue), PAE is per-residue-pair and captures whether two parts of the structure are correctly placed relative to each other. Units are ångströms of expected positional error.

Solvent-accessible surface area. SASA measures how much of the protein is reachable by solvent. It is computed by rolling a water-sized probe over the atomic surface and summing the exposed area (Å²). Per-residue SASA distinguishes core (buried, low SASA) from surface (exposed, high SASA) residues; total SASA is a whole-molecule size measure.

B-factor. Crystallographic B-factors measure how much each atom's electron density is smeared out, in Å². They rise in mobile loops and surface residues and fall in the buried interior. In AlphaFold models this column is repurposed to hold pLDDT instead.

pLDDT. For AlphaFold models, the B-factor field carries pLDDT — the model's own estimate of local accuracy on a 0–100 scale. Regions with pLDDT<50 should be treated as essentially unmodeled; they often correspond to intrinsically disordered segments.

Backbone torsions (φ/ψ). φ (phi) and ψ (psi) are the two rotatable backbone dihedrals per residue: φ is the C(i-1)–N–Cα–C torsion, ψ is the N–Cα–C–N(i+1) torsion, both in degrees on (−180°, 180°]. α-helical residues cluster near (−60°, −45°); β-strand residues near (−120°, +130°). A Ramachandran plot is simply a scatter of (φ, ψ) for every residue.

Radius of gyration, Cα contacts, bounding box. Radius of gyration (Rg) is the root-mean-square distance of Cα atoms from their centroid — a single number for overall size and compactness. A globular domain of N residues has Rg ≈ 2.2·N^0.38 Å; an extended or disordered chain has a much larger Rg. The Cα contact count is the number of residue pairs whose Cα atoms are within 8 Å and are more than four positions apart in sequence — a standard proxy for tertiary packing density. The bounding box is the smallest axis-aligned box enclosing all Cα atoms.

Secondary structure (3-state, P-SEA). Three-state secondary structure (P-SEA) collapses the eight DSSP classes into helix (a), strand (b), and coil (c). P-SEA assigns these from Cα geometry alone — distances and angles — without requiring backbone oxygens, so it works on any Cα trace.

Secondary structure (8-state, DSSP). Secondary structure is the local, repeating backbone conformation. DSSP classifies it into eight states by reading the hydrogen-bond network: three helix types (H, G, I), two β types (E, B), two non-regular types (T, S), and unstructured coil (-).

Foldseek 3Di. The Foldseek 3Di string encodes local tertiary geometry as a 20-letter alphabet — one character per residue — derived from the relative positions of nearby Cα atoms. Unlike the amino-acid sequence, 3Di is a direct function of the 3D structure, so two proteins with the same fold have similar 3Di strings even at low sequence identity.

mmCIF coordinates. Structure coordinates are given as an mmCIF _atom_site loop: one row per atom with element, residue name, chain id, sequence number, and x/y/z position in Å. Only the four main-chain atoms per residue are included here; side chains are omitted to keep the record compact.

Sequence. This is the polypeptide sequence — one letter per residue, N-terminus first. Length ranges from a few dozen residues for small domains to over a thousand for large multi-domain proteins.